Protein AF-A0A1F4N3R1-F1 (afdb_monomer)

Mean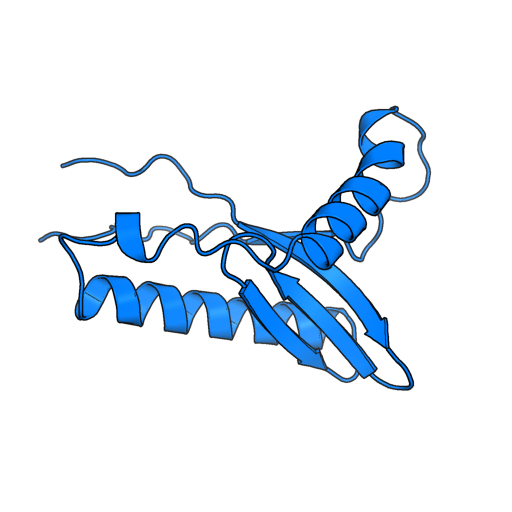 predicted aligned error: 7.75 Å

Sequence (110 aa):
MGTIGKIVFRGYAKKENQRWVAICIDLNIAAQGETSKEAIKTCYELIEEYLEFVCHEYPNQLHKYIPRPAPQEFIDEYNSLMRPVLKNQPRKFPQKIWSYEPDNMAFCGA

Secondary structure (DSSP, 8-state):
--------EEEEEEEETTEEEEEETTTTEEEEESSHHHHHHHHHHHHHHHHHHHHHH-TT-GGGTSS-PPPHHHHHHHHHHHHHHHTT--S---TTEEEE--TT---S--

Nearest PDB structures (foldseek):
  3k6q-assembly2_D  TM=4.896E-01  e=2.506E-01  Syntrophomonas wolfei subsp. wolfei str. Goettingen G311
  7lqo-assembly1_A  TM=4.976E-01  e=1.789E+00  Discosoma sp.
  2z4i-assembly1_A  TM=5.462E-01  e=5.969E+00  Escherichia coli
  2z4h-assembly1_A  TM=4.307E-01  e=8.195E+00  Escherichia coli
  7u1z-assembly1_B  TM=3.627E-01  e=6.776E+00  Clostridioides difficile

Radius of gyration: 15.08 Å; Cα contacts (8 Å, |Δi|>4): 156; chains: 1; bounding box: 44×27×32 Å

pLDDT: mean 81.21, std 19.24, range [32.5, 97.5]

Structure (mmCIF, N/CA/C/O backbone):
data_AF-A0A1F4N3R1-F1
#
_entry.id   AF-A0A1F4N3R1-F1
#
loop_
_atom_site.group_PDB
_atom_site.id
_atom_site.type_symbol
_atom_site.label_atom_id
_atom_site.label_alt_id
_atom_site.label_comp_id
_atom_site.label_asym_id
_atom_site.label_entity_id
_atom_site.label_seq_id
_atom_site.pdbx_PDB_ins_code
_atom_site.Cartn_x
_atom_site.Cartn_y
_atom_site.Cartn_z
_atom_site.occupancy
_atom_site.B_iso_or_equiv
_atom_site.auth_seq_id
_atom_site.auth_comp_id
_atom_site.auth_asym_id
_atom_site.auth_atom_id
_atom_site.pdbx_PDB_model_num
ATOM 1 N N . MET A 1 1 ? 18.479 14.331 -17.865 1.00 32.84 1 MET A N 1
ATOM 2 C CA . MET A 1 1 ? 17.927 13.871 -16.575 1.00 32.84 1 MET A CA 1
ATOM 3 C C . MET A 1 1 ? 16.419 13.891 -16.702 1.00 32.84 1 MET A C 1
ATOM 5 O O . MET A 1 1 ? 15.854 14.967 -16.843 1.00 32.84 1 MET A O 1
ATOM 9 N N . GLY A 1 2 ? 15.785 12.724 -16.796 1.00 32.50 2 GLY A N 1
ATOM 10 C CA . GLY A 1 2 ? 14.329 12.642 -16.776 1.00 32.50 2 GLY A CA 1
ATOM 11 C C . GLY A 1 2 ? 13.881 12.633 -15.326 1.00 32.50 2 GLY A C 1
ATOM 12 O O . GLY A 1 2 ? 14.026 11.619 -14.659 1.00 32.50 2 GLY A O 1
ATOM 13 N N . THR A 1 3 ? 13.383 13.754 -14.815 1.00 39.44 3 THR A N 1
ATOM 14 C CA . THR A 1 3 ? 12.618 13.742 -13.571 1.00 39.44 3 THR A CA 1
ATOM 15 C C . THR A 1 3 ? 11.329 12.989 -13.858 1.00 39.44 3 THR A C 1
ATOM 17 O O . THR A 1 3 ? 10.454 13.480 -14.572 1.00 39.44 3 THR A O 1
ATOM 20 N N . ILE A 1 4 ? 11.222 11.766 -13.345 1.00 46.31 4 ILE A N 1
ATOM 21 C CA . ILE A 1 4 ? 9.933 11.093 -13.257 1.00 46.31 4 ILE A CA 1
ATOM 22 C C . ILE A 1 4 ? 9.071 12.004 -12.378 1.00 46.31 4 ILE A C 1
ATOM 24 O O . ILE A 1 4 ? 9.395 12.235 -11.213 1.00 46.31 4 ILE A O 1
ATOM 28 N N . GLY A 1 5 ? 8.046 12.626 -12.971 1.00 52.03 5 GLY A N 1
ATOM 29 C CA . GLY A 1 5 ? 7.117 13.484 -12.240 1.00 52.03 5 GLY A CA 1
ATOM 30 C C . GLY A 1 5 ? 6.601 12.748 -11.006 1.00 52.03 5 GLY A C 1
ATOM 31 O O . GLY A 1 5 ? 6.407 11.539 -11.063 1.00 52.03 5 GLY A O 1
ATOM 32 N N . LYS A 1 6 ? 6.437 13.477 -9.898 1.00 60.59 6 LYS A N 1
ATOM 33 C CA . LYS A 1 6 ? 6.042 12.973 -8.574 1.00 60.59 6 LYS A CA 1
ATOM 34 C C . LYS A 1 6 ? 5.064 11.787 -8.678 1.00 60.59 6 LYS A C 1
ATOM 36 O O . LYS A 1 6 ? 3.888 11.990 -8.980 1.00 60.59 6 LYS A O 1
ATOM 41 N N . ILE A 1 7 ? 5.551 10.559 -8.473 1.00 71.25 7 ILE A N 1
ATOM 42 C CA . ILE A 1 7 ? 4.696 9.366 -8.483 1.00 71.25 7 ILE A CA 1
ATOM 43 C C . ILE A 1 7 ? 3.986 9.301 -7.138 1.00 71.25 7 ILE A C 1
ATOM 45 O O . ILE A 1 7 ? 4.625 9.355 -6.095 1.00 71.25 7 ILE A O 1
ATOM 49 N N . VAL A 1 8 ? 2.663 9.174 -7.167 1.00 82.25 8 VAL A N 1
ATOM 50 C CA . VAL A 1 8 ? 1.852 8.962 -5.969 1.00 82.25 8 VAL A CA 1
ATOM 51 C C . VAL A 1 8 ? 1.255 7.567 -6.055 1.00 82.25 8 VAL A C 1
ATOM 53 O O . VAL A 1 8 ? 0.449 7.299 -6.946 1.00 82.25 8 VAL A O 1
ATOM 56 N N . PHE A 1 9 ? 1.641 6.688 -5.133 1.00 90.50 9 PHE A N 1
ATOM 57 C CA . PHE A 1 9 ? 1.082 5.343 -5.043 1.00 90.50 9 PHE A CA 1
ATOM 58 C C . PHE A 1 9 ? -0.139 5.344 -4.135 1.00 90.50 9 PHE A C 1
ATOM 60 O O . PHE A 1 9 ? -0.116 5.862 -3.018 1.00 90.50 9 PHE A O 1
ATOM 67 N N . ARG A 1 10 ? -1.226 4.759 -4.620 1.00 92.06 10 ARG A N 1
ATOM 68 C CA . ARG A 1 10 ? -2.524 4.743 -3.958 1.00 92.06 10 ARG A CA 1
ATOM 69 C C . ARG A 1 10 ? -2.694 3.457 -3.178 1.00 92.06 10 ARG A C 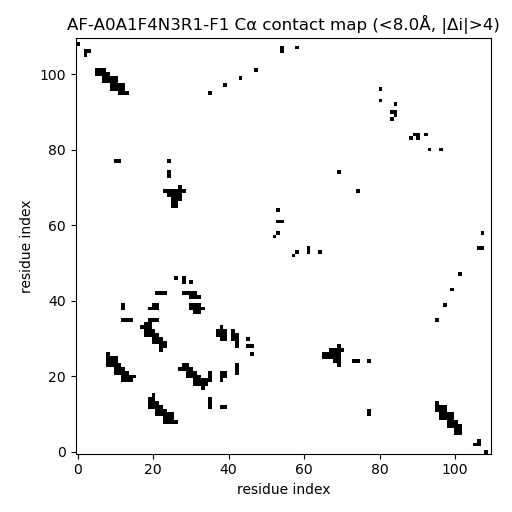1
ATOM 71 O O . ARG A 1 10 ? -2.348 2.367 -3.642 1.00 92.06 10 ARG A O 1
ATOM 78 N N . GLY A 1 11 ? -3.330 3.578 -2.026 1.00 93.81 11 GLY A N 1
ATOM 79 C CA . GLY A 1 11 ? -3.722 2.415 -1.267 1.00 93.81 11 GLY A CA 1
ATOM 80 C C . GLY A 1 11 ? -4.856 2.675 -0.303 1.00 93.81 11 GLY A C 1
ATOM 81 O O . GLY A 1 11 ? -5.352 3.794 -0.133 1.00 93.81 11 GLY A O 1
ATOM 82 N N . TYR A 1 12 ? -5.301 1.588 0.307 1.00 94.44 12 TYR A N 1
ATOM 83 C CA . TYR A 1 12 ? -6.262 1.640 1.389 1.00 94.44 12 TYR A CA 1
ATOM 84 C C . TYR A 1 12 ? -5.930 0.609 2.467 1.00 94.44 12 TYR A C 1
ATOM 86 O O . TYR A 1 12 ? -5.109 -0.280 2.262 1.00 94.44 12 TYR A O 1
ATOM 94 N N . ALA A 1 13 ? -6.546 0.740 3.635 1.00 94.81 13 ALA A N 1
ATOM 95 C CA . ALA A 1 13 ? -6.433 -0.199 4.733 1.00 94.81 13 ALA A CA 1
ATOM 96 C C . ALA A 1 13 ? -7.814 -0.679 5.174 1.00 94.81 13 ALA A C 1
ATOM 98 O O . ALA A 1 13 ? -8.727 0.115 5.408 1.00 94.81 13 ALA A O 1
ATOM 99 N N . LYS A 1 14 ? -7.977 -1.984 5.346 1.00 92.38 14 LYS A N 1
ATOM 100 C CA . LYS A 1 14 ? -9.200 -2.599 5.863 1.00 92.38 14 LYS A CA 1
ATOM 101 C C . LYS A 1 14 ? -8.888 -3.470 7.066 1.00 92.38 14 LYS A C 1
ATOM 103 O O . LYS A 1 14 ? -7.750 -3.863 7.282 1.00 92.38 14 LYS A O 1
ATOM 108 N N . LYS A 1 15 ? -9.910 -3.731 7.877 1.00 93.00 15 LYS A N 1
ATOM 109 C CA . LYS A 1 15 ? -9.805 -4.706 8.956 1.00 93.00 15 LYS A CA 1
ATOM 110 C C . LYS A 1 15 ? -10.316 -6.035 8.420 1.00 93.00 15 LYS A C 1
ATOM 112 O O . LYS A 1 15 ? -11.460 -6.093 7.977 1.00 93.00 15 LYS A O 1
ATOM 117 N N . GLU A 1 16 ? -9.481 -7.060 8.466 1.00 90.44 16 GLU A N 1
ATOM 118 C CA . GLU A 1 16 ? -9.837 -8.436 8.139 1.00 90.44 16 GLU A CA 1
ATOM 119 C C . GLU A 1 16 ? -9.638 -9.288 9.392 1.00 90.44 16 GLU A C 1
ATOM 121 O O . GLU A 1 16 ? -8.540 -9.390 9.942 1.00 90.44 16 GLU A O 1
ATOM 126 N N . ASN A 1 17 ? -10.728 -9.878 9.884 1.00 89.81 17 ASN A N 1
ATOM 127 C CA . ASN A 1 17 ? -10.753 -10.579 11.167 1.00 89.81 17 ASN A CA 1
ATOM 128 C C . ASN A 1 17 ? -10.244 -9.679 12.315 1.00 89.81 17 ASN A C 1
ATOM 130 O O . ASN A 1 17 ? -10.805 -8.613 12.589 1.00 89.81 17 ASN A O 1
ATOM 134 N N . GLN A 1 18 ? -9.185 -10.112 13.003 1.00 93.25 18 GLN A N 1
ATOM 135 C CA . GLN A 1 18 ? -8.577 -9.383 14.114 1.00 93.25 18 GLN A CA 1
ATOM 136 C C . GLN A 1 18 ? -7.459 -8.426 13.678 1.00 93.25 18 GLN A C 1
ATOM 138 O O . GLN A 1 18 ? -7.045 -7.610 14.494 1.00 93.25 18 GLN A O 1
ATOM 143 N N . ARG A 1 19 ? -7.035 -8.445 12.406 1.00 94.75 19 ARG A N 1
ATOM 144 C CA . ARG A 1 19 ? -5.900 -7.656 11.908 1.00 94.75 19 ARG A CA 1
ATOM 145 C C . ARG A 1 19 ? -6.313 -6.573 10.927 1.00 94.75 19 ARG A C 1
ATOM 147 O O . ARG A 1 19 ? -7.364 -6.634 10.291 1.00 94.75 19 ARG A O 1
ATOM 154 N N . TRP A 1 20 ? -5.467 -5.564 10.802 1.00 96.25 20 TRP A N 1
ATOM 155 C CA . TRP A 1 20 ? -5.519 -4.600 9.715 1.00 96.25 20 TRP A CA 1
ATOM 156 C C . TRP A 1 20 ? -4.660 -5.072 8.554 1.00 96.25 20 TRP A C 1
ATOM 158 O O . TRP A 1 20 ? -3.593 -5.636 8.764 1.00 96.25 20 TRP A O 1
ATOM 168 N N . VAL A 1 21 ? -5.131 -4.813 7.340 1.00 96.19 21 VAL A N 1
ATOM 169 C CA . VAL A 1 21 ? -4.448 -5.097 6.082 1.00 96.19 21 VAL A CA 1
ATOM 170 C C . VAL A 1 21 ? -4.403 -3.802 5.285 1.00 96.19 21 VAL A C 1
ATOM 172 O O . VAL A 1 21 ? -5.454 -3.235 4.988 1.00 96.19 21 VAL A O 1
ATOM 175 N N . ALA A 1 22 ? -3.206 -3.321 4.968 1.00 96.94 22 ALA A N 1
ATOM 176 C CA . ALA A 1 22 ? -2.975 -2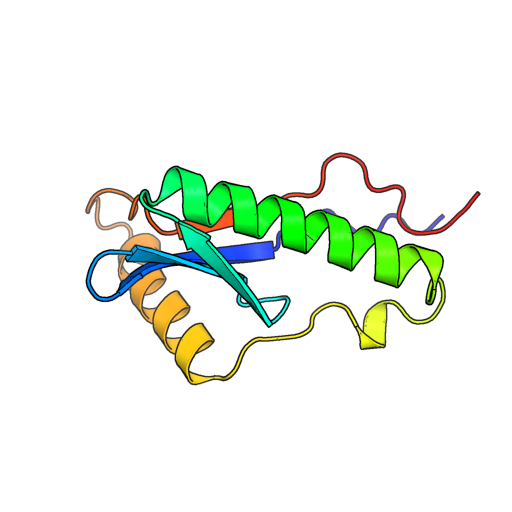.213 4.051 1.00 96.94 22 ALA A CA 1
ATOM 177 C C . ALA A 1 22 ? -2.589 -2.763 2.678 1.00 96.94 22 ALA A C 1
ATOM 179 O O . ALA A 1 22 ? -1.842 -3.733 2.593 1.00 96.94 22 ALA A O 1
ATOM 180 N N . ILE A 1 23 ? -3.125 -2.164 1.618 1.00 96.88 23 ILE A N 1
ATOM 181 C CA . ILE A 1 23 ? -2.993 -2.634 0.238 1.00 96.88 23 ILE A CA 1
ATOM 182 C C . ILE A 1 23 ? -2.624 -1.444 -0.643 1.00 96.88 23 ILE A C 1
ATOM 184 O O . ILE A 1 23 ? -3.386 -0.479 -0.730 1.00 96.88 23 ILE A O 1
ATOM 188 N N . CYS A 1 24 ? -1.476 -1.533 -1.313 1.00 96.62 24 CYS A N 1
ATOM 189 C CA . CYS A 1 24 ? -1.062 -0.654 -2.398 1.00 96.62 24 CYS A CA 1
ATOM 190 C C . CYS A 1 24 ? -1.611 -1.189 -3.722 1.00 96.62 24 CYS A C 1
ATOM 192 O O . CYS A 1 24 ? -1.157 -2.223 -4.222 1.00 96.62 24 CYS A O 1
ATOM 194 N N . ILE A 1 25 ? -2.570 -0.481 -4.315 1.00 96.44 25 ILE A N 1
ATOM 195 C CA . ILE A 1 25 ? -3.210 -0.938 -5.556 1.00 96.44 25 ILE A CA 1
ATOM 196 C C . ILE A 1 25 ? -2.322 -0.751 -6.790 1.00 96.44 25 ILE A C 1
ATOM 198 O O . ILE A 1 25 ? -2.538 -1.417 -7.797 1.00 96.44 25 ILE A O 1
ATOM 202 N N . ASP A 1 26 ? -1.320 0.123 -6.709 1.00 95.44 26 ASP A N 1
ATOM 203 C CA . ASP A 1 26 ? -0.457 0.473 -7.840 1.00 95.44 26 ASP A CA 1
ATOM 204 C C . ASP A 1 26 ? 0.803 -0.405 -7.939 1.00 95.44 26 ASP A C 1
ATOM 206 O O . ASP A 1 26 ? 1.429 -0.448 -8.998 1.00 95.44 26 ASP A O 1
ATOM 210 N N . LEU A 1 27 ? 1.163 -1.113 -6.860 1.00 95.88 27 LEU A N 1
ATOM 211 C CA . LEU A 1 27 ? 2.343 -1.993 -6.793 1.00 95.88 27 LEU A CA 1
ATOM 212 C C . LEU A 1 27 ? 2.020 -3.452 -6.427 1.00 95.88 27 LEU A C 1
ATOM 214 O O . LEU A 1 27 ? 2.912 -4.307 -6.430 1.00 95.88 27 LEU A O 1
ATOM 218 N N . ASN A 1 28 ? 0.747 -3.758 -6.144 1.00 97.06 28 ASN A N 1
ATOM 219 C CA . ASN A 1 28 ? 0.308 -5.082 -5.704 1.00 97.06 28 ASN A CA 1
ATOM 220 C C . ASN A 1 28 ? 1.133 -5.564 -4.495 1.00 97.06 28 ASN A C 1
ATOM 222 O O . ASN A 1 28 ? 1.671 -6.675 -4.475 1.00 97.06 28 ASN A O 1
ATOM 226 N N . ILE A 1 29 ? 1.270 -4.659 -3.524 1.00 97.44 29 ILE A N 1
ATOM 227 C CA . ILE A 1 29 ? 1.947 -4.855 -2.240 1.00 97.44 29 ILE A CA 1
ATOM 228 C C . ILE A 1 29 ? 0.886 -4.759 -1.153 1.00 97.44 29 ILE A C 1
ATOM 230 O O . ILE A 1 29 ? 0.007 -3.897 -1.211 1.00 97.44 29 ILE A O 1
ATOM 234 N N . ALA A 1 30 ? 0.971 -5.636 -0.160 1.00 96.81 30 ALA A N 1
ATOM 235 C CA . ALA A 1 30 ? 0.109 -5.589 1.004 1.00 96.81 30 ALA A CA 1
ATOM 236 C C . ALA A 1 30 ? 0.892 -5.923 2.271 1.00 96.81 30 ALA A C 1
ATOM 238 O O . ALA A 1 30 ? 1.825 -6.724 2.242 1.00 96.81 30 ALA A O 1
ATOM 239 N N . ALA A 1 31 ? 0.473 -5.335 3.386 1.00 97.38 31 ALA A N 1
ATOM 240 C CA . ALA A 1 31 ? 1.037 -5.588 4.703 1.00 97.38 31 ALA A CA 1
ATOM 241 C C . ALA A 1 31 ? -0.065 -5.703 5.754 1.00 97.38 31 ALA A C 1
ATOM 243 O O . ALA A 1 31 ? -1.161 -5.165 5.585 1.00 97.38 31 ALA A O 1
ATOM 244 N N . GLN A 1 32 ? 0.235 -6.393 6.853 1.00 96.75 32 GLN A N 1
ATOM 245 C CA . GLN A 1 32 ? -0.676 -6.548 7.984 1.00 96.75 32 GLN A CA 1
ATOM 246 C C . GLN A 1 32 ? -0.133 -5.862 9.238 1.00 96.75 32 GLN A C 1
ATOM 248 O O . GLN A 1 32 ? 1.071 -5.687 9.375 1.00 96.75 32 GLN A O 1
ATOM 253 N N . GLY A 1 33 ? -1.023 -5.520 10.166 1.00 95.06 33 GLY A N 1
ATOM 254 C CA . GLY A 1 33 ? -0.671 -4.994 11.484 1.00 95.06 33 GLY A CA 1
ATOM 255 C C . GLY A 1 33 ? -1.828 -5.119 12.472 1.00 95.06 33 GLY A C 1
ATOM 256 O O . GLY A 1 33 ? -2.970 -5.383 12.085 1.00 95.06 33 GLY A O 1
ATOM 257 N N . GLU A 1 34 ? -1.558 -4.905 13.755 1.00 94.69 34 GLU A N 1
ATOM 258 C CA . GLU A 1 34 ? -2.577 -4.900 14.812 1.00 94.69 34 GLU A CA 1
ATOM 259 C C . GLU A 1 34 ? -3.426 -3.618 14.756 1.00 94.69 34 GLU A C 1
ATOM 261 O O . GLU A 1 34 ? -4.606 -3.597 15.119 1.00 94.69 34 GLU A O 1
ATOM 266 N N . THR A 1 35 ? -2.854 -2.537 14.216 1.00 94.94 35 THR A N 1
ATOM 267 C CA . THR A 1 35 ? -3.550 -1.267 13.967 1.00 94.94 35 THR A CA 1
ATOM 268 C C . THR A 1 35 ? -3.484 -0.851 12.498 1.00 94.94 35 THR A C 1
ATOM 270 O O . THR A 1 35 ? -2.600 -1.271 11.754 1.00 94.94 35 THR A O 1
ATOM 273 N N . SER A 1 36 ? -4.393 0.033 12.069 1.00 92.75 36 SER A N 1
ATOM 274 C CA . SER A 1 36 ? -4.355 0.587 10.708 1.00 92.75 36 SER A CA 1
ATOM 275 C C . SER A 1 36 ? -3.050 1.330 10.429 1.00 92.75 36 SER A C 1
ATOM 277 O O . SER A 1 36 ? -2.501 1.206 9.343 1.00 92.75 36 SER A O 1
ATOM 279 N N . LYS A 1 37 ? -2.541 2.077 11.417 1.00 91.94 37 LYS A N 1
ATOM 280 C CA . LYS A 1 37 ? -1.281 2.821 11.307 1.00 91.94 37 LYS A CA 1
ATOM 281 C C . LYS A 1 37 ? -0.092 1.892 11.100 1.00 91.94 37 LYS A C 1
ATOM 283 O O . LYS A 1 37 ? 0.752 2.181 10.266 1.00 91.94 37 LYS A O 1
ATOM 288 N N . GLU A 1 38 ? -0.047 0.799 11.850 1.00 94.12 38 GLU A N 1
ATOM 289 C CA . GLU A 1 38 ? 1.007 -0.206 11.733 1.00 94.12 38 GLU A CA 1
ATOM 290 C C . GLU A 1 38 ? 0.971 -0.884 10.365 1.00 94.12 38 GLU A C 1
ATOM 292 O O . GLU A 1 38 ? 1.972 -0.859 9.663 1.00 94.12 38 GLU A O 1
ATOM 297 N N . ALA A 1 39 ? -0.198 -1.369 9.931 1.00 96.12 39 ALA A N 1
ATOM 298 C CA . ALA A 1 39 ? -0.336 -1.995 8.619 1.00 96.12 39 ALA A CA 1
ATOM 299 C C . ALA A 1 39 ? 0.089 -1.046 7.482 1.00 96.12 39 ALA A C 1
ATOM 301 O O . ALA A 1 39 ? 0.790 -1.459 6.564 1.00 96.12 39 ALA A O 1
ATOM 302 N N . ILE A 1 40 ? -0.305 0.234 7.549 1.00 94.88 40 ILE A N 1
ATOM 303 C CA . ILE A 1 40 ? 0.095 1.249 6.561 1.00 94.88 40 ILE A CA 1
ATOM 304 C C . ILE A 1 40 ? 1.607 1.493 6.609 1.00 94.88 40 ILE A C 1
ATOM 306 O O . ILE A 1 40 ? 2.235 1.506 5.557 1.00 94.88 40 ILE A O 1
ATOM 310 N N . LYS A 1 41 ? 2.199 1.641 7.803 1.00 93.81 41 LYS A N 1
ATOM 311 C CA . LYS A 1 41 ? 3.647 1.844 7.969 1.00 93.81 41 LYS A CA 1
ATOM 312 C C . LYS A 1 41 ? 4.442 0.685 7.373 1.00 93.81 41 LYS A C 1
ATOM 314 O O . LYS A 1 41 ? 5.332 0.921 6.571 1.00 93.81 41 LYS A O 1
ATOM 319 N N . THR A 1 42 ? 4.073 -0.550 7.694 1.00 96.44 42 THR A N 1
ATOM 320 C CA . THR A 1 42 ? 4.725 -1.735 7.124 1.00 96.44 42 THR A CA 1
ATOM 321 C C . THR A 1 42 ? 4.521 -1.811 5.613 1.00 96.44 42 THR A C 1
ATOM 323 O O . THR A 1 42 ? 5.424 -2.194 4.882 1.00 96.44 42 THR A O 1
ATOM 326 N N . CYS A 1 43 ? 3.357 -1.396 5.103 1.00 96.31 43 CYS A N 1
ATOM 327 C CA . CYS A 1 43 ? 3.149 -1.317 3.659 1.00 96.31 43 CYS A CA 1
ATOM 328 C C . CYS A 1 43 ? 4.061 -0.272 3.000 1.00 96.31 43 CYS A C 1
ATOM 330 O O . CYS A 1 43 ? 4.476 -0.492 1.870 1.00 96.31 43 CYS A O 1
ATOM 332 N N . TYR A 1 44 ? 4.364 0.842 3.674 1.00 94.12 44 TYR A N 1
ATOM 333 C CA . TYR A 1 44 ? 5.294 1.859 3.170 1.00 94.12 44 TYR A CA 1
ATOM 334 C C . TYR A 1 44 ? 6.719 1.319 3.113 1.00 94.12 44 TYR A C 1
ATOM 336 O O . TYR A 1 44 ? 7.354 1.443 2.075 1.00 94.12 44 TYR A O 1
ATOM 344 N N . GLU A 1 45 ? 7.165 0.639 4.170 1.00 94.81 45 GLU A N 1
ATOM 345 C CA . GLU A 1 45 ? 8.484 -0.010 4.219 1.00 94.81 45 GLU A CA 1
ATOM 346 C C . GLU A 1 45 ? 8.646 -1.011 3.058 1.00 94.81 45 GLU A C 1
ATOM 348 O O . GLU A 1 45 ? 9.621 -0.954 2.316 1.00 94.81 45 GLU A O 1
ATOM 353 N N . LEU A 1 46 ? 7.635 -1.850 2.794 1.00 96.62 46 LEU A N 1
ATOM 354 C CA . LEU A 1 46 ? 7.662 -2.784 1.659 1.00 96.62 46 LEU A CA 1
ATOM 355 C C . LEU A 1 46 ? 7.645 -2.093 0.286 1.00 96.62 46 LEU A C 1
ATOM 357 O O . LEU A 1 46 ? 8.187 -2.627 -0.681 1.00 96.62 46 LEU A O 1
ATOM 361 N N . ILE A 1 47 ? 6.988 -0.935 0.167 1.00 94.81 47 ILE A N 1
ATOM 362 C CA . ILE A 1 47 ? 7.022 -0.131 -1.062 1.00 94.81 47 ILE A CA 1
ATOM 363 C C . ILE A 1 47 ? 8.427 0.428 -1.272 1.00 94.81 47 ILE A C 1
ATOM 365 O O . ILE A 1 47 ? 8.938 0.333 -2.383 1.00 94.81 47 ILE A O 1
ATOM 369 N N . GLU A 1 48 ? 9.051 0.972 -0.229 1.00 91.94 48 GLU A N 1
ATOM 370 C CA . GLU A 1 48 ? 10.420 1.494 -0.274 1.00 91.94 48 GLU A CA 1
ATOM 371 C C . GLU A 1 48 ? 11.405 0.412 -0.710 1.00 91.94 48 GLU A C 1
ATOM 373 O O . GLU A 1 48 ? 12.077 0.582 -1.727 1.00 91.94 48 GLU A O 1
ATOM 378 N N . GLU A 1 49 ? 11.391 -0.743 -0.042 1.00 93.62 49 GLU A N 1
ATOM 379 C CA . GLU A 1 49 ? 12.238 -1.891 -0.384 1.00 93.62 49 GLU A CA 1
ATOM 380 C C . GLU A 1 49 ? 12.030 -2.353 -1.836 1.00 93.62 49 GLU A C 1
ATOM 382 O O . GLU A 1 49 ? 12.988 -2.641 -2.558 1.00 93.62 49 GLU A O 1
ATOM 387 N N . TYR A 1 50 ? 10.775 -2.399 -2.300 1.00 94.88 50 TYR A N 1
ATOM 388 C CA . TYR A 1 50 ? 10.462 -2.785 -3.675 1.00 94.88 50 TYR A CA 1
ATOM 389 C C . TYR A 1 50 ? 11.009 -1.786 -4.697 1.00 94.88 50 TYR A C 1
ATOM 391 O O . TYR A 1 50 ? 11.582 -2.184 -5.715 1.00 94.88 50 TYR A O 1
ATOM 399 N N . LEU A 1 51 ? 10.818 -0.491 -4.446 1.00 91.06 51 LEU A N 1
ATOM 400 C CA . LEU A 1 51 ? 11.291 0.562 -5.335 1.00 91.06 51 LEU A CA 1
ATOM 401 C C . LEU A 1 51 ? 12.819 0.575 -5.386 1.00 91.06 51 LEU A C 1
ATOM 403 O O . LEU A 1 51 ? 13.369 0.614 -6.486 1.00 91.06 51 LEU A O 1
ATOM 407 N N . GLU A 1 52 ? 13.495 0.475 -4.240 1.00 89.50 52 GLU A N 1
ATOM 408 C CA . GLU A 1 52 ? 14.956 0.373 -4.164 1.00 89.50 52 GLU A CA 1
ATOM 409 C C . GLU A 1 52 ? 15.475 -0.822 -4.968 1.00 89.50 52 GLU A C 1
ATOM 411 O O . GLU A 1 52 ? 16.343 -0.658 -5.829 1.00 89.50 52 GLU A O 1
ATOM 416 N N . PHE A 1 53 ? 14.886 -2.003 -4.768 1.00 92.56 53 PHE A N 1
ATOM 417 C CA . PHE A 1 53 ? 15.246 -3.213 -5.504 1.00 92.56 53 PHE A CA 1
ATOM 418 C C . PHE A 1 53 ? 15.086 -3.041 -7.020 1.00 92.56 53 PHE A C 1
ATOM 420 O O . PHE A 1 53 ? 16.008 -3.331 -7.782 1.00 92.56 53 PHE A O 1
ATOM 427 N N . VAL A 1 54 ? 13.934 -2.543 -7.482 1.00 91.88 54 VAL A N 1
ATOM 428 C CA . VAL A 1 54 ? 13.675 -2.362 -8.919 1.00 91.88 54 VAL A CA 1
ATOM 429 C C . VAL A 1 54 ? 14.612 -1.317 -9.526 1.00 91.88 54 VAL A C 1
ATOM 431 O O . VAL A 1 54 ? 15.078 -1.497 -10.652 1.00 91.88 54 VAL A O 1
ATOM 434 N N . CYS A 1 55 ? 14.921 -0.246 -8.793 1.00 87.50 55 CYS A N 1
ATOM 435 C CA . CYS A 1 55 ? 15.863 0.777 -9.243 1.00 87.50 55 CYS A CA 1
ATOM 436 C C . CYS A 1 55 ? 17.289 0.250 -9.368 1.00 87.50 55 CYS A C 1
ATOM 438 O O . CYS A 1 55 ? 17.987 0.625 -10.309 1.00 87.50 55 CYS A O 1
ATOM 440 N N . HIS A 1 56 ? 17.711 -0.593 -8.425 1.00 88.38 56 HIS A N 1
ATOM 441 C CA . HIS A 1 56 ? 19.052 -1.161 -8.392 1.00 88.38 56 HIS A CA 1
ATOM 442 C C . HIS A 1 56 ? 19.236 -2.248 -9.458 1.00 88.38 56 HIS A C 1
ATOM 444 O O . HIS A 1 56 ? 20.156 -2.177 -10.270 1.00 88.38 56 HIS A O 1
ATOM 450 N N . GLU A 1 57 ? 18.329 -3.225 -9.507 1.00 93.56 57 GLU A N 1
ATOM 451 C CA . GLU A 1 57 ? 18.454 -4.386 -10.396 1.00 93.56 57 GLU A CA 1
ATOM 452 C C . GLU A 1 57 ? 18.009 -4.086 -11.835 1.00 93.56 57 GLU A C 1
ATOM 454 O O . GLU A 1 57 ? 18.521 -4.668 -12.795 1.00 93.56 57 GLU A O 1
ATOM 459 N N . TYR A 1 58 ? 17.052 -3.167 -12.016 1.00 90.75 58 TYR A N 1
ATOM 460 C CA . TYR A 1 58 ? 16.406 -2.906 -13.306 1.00 90.75 58 TYR A CA 1
ATOM 461 C C . TYR A 1 58 ? 16.312 -1.411 -13.681 1.00 90.75 58 TYR A C 1
ATOM 463 O O . TYR A 1 58 ? 15.260 -0.972 -14.165 1.00 90.75 58 TYR A O 1
ATOM 471 N N . PRO A 1 59 ? 17.401 -0.620 -13.586 1.00 86.88 59 PRO A N 1
ATOM 472 C CA . PRO A 1 59 ? 17.362 0.839 -13.753 1.00 86.88 59 PRO A CA 1
ATOM 473 C C . PRO A 1 59 ? 16.815 1.306 -15.113 1.00 86.88 59 PRO A C 1
ATOM 475 O O . PRO A 1 59 ? 16.159 2.337 -15.211 1.00 86.88 59 PRO A O 1
ATOM 478 N N . ASN A 1 60 ? 17.023 0.521 -16.176 1.00 89.31 60 ASN A N 1
ATOM 479 C CA . ASN A 1 60 ? 16.556 0.842 -17.534 1.00 89.31 60 ASN A CA 1
ATOM 480 C C . ASN A 1 60 ? 15.221 0.170 -17.903 1.00 89.31 60 ASN A C 1
ATOM 482 O O . ASN A 1 60 ? 14.769 0.258 -19.045 1.00 89.31 60 ASN A O 1
ATOM 486 N N . GLN A 1 61 ? 14.598 -0.553 -16.968 1.00 89.25 61 GLN A N 1
ATOM 487 C CA . GLN A 1 61 ? 13.377 -1.327 -17.214 1.00 89.25 61 GLN A CA 1
ATOM 488 C C . GLN A 1 61 ? 12.275 -1.042 -16.188 1.00 89.25 61 GLN A C 1
ATOM 490 O O . GLN A 1 61 ? 11.347 -1.838 -16.072 1.00 89.25 61 GLN A O 1
ATOM 495 N N . LEU A 1 62 ? 12.328 0.106 -15.500 1.00 85.88 62 LEU A N 1
ATOM 496 C CA . LEU A 1 62 ? 11.339 0.504 -14.488 1.00 85.88 62 LEU A CA 1
ATOM 497 C C . LEU A 1 62 ? 9.892 0.335 -14.974 1.00 85.88 62 LEU A C 1
ATOM 499 O O . LEU A 1 62 ? 9.066 -0.208 -14.253 1.00 85.88 62 LEU A O 1
ATOM 503 N N . HIS A 1 63 ? 9.604 0.703 -16.227 1.00 86.50 63 HIS A N 1
ATOM 504 C CA . HIS A 1 63 ? 8.270 0.605 -16.838 1.00 86.50 63 HIS A CA 1
ATOM 505 C C . HIS A 1 63 ? 7.679 -0.816 -16.877 1.00 86.50 63 HIS A C 1
ATOM 507 O O . HIS A 1 63 ? 6.475 -0.965 -17.063 1.00 86.50 63 HIS A O 1
ATOM 513 N N . LYS A 1 64 ? 8.503 -1.865 -16.747 1.00 90.44 64 LYS A N 1
ATOM 514 C CA . LYS A 1 64 ? 8.032 -3.258 -16.680 1.00 90.44 64 LYS A CA 1
ATOM 515 C C . LYS A 1 64 ? 7.570 -3.664 -15.283 1.00 90.44 64 LYS A C 1
ATOM 517 O O . LYS A 1 64 ? 6.854 -4.651 -15.146 1.00 90.44 64 LYS A O 1
ATOM 522 N N . TYR A 1 65 ? 8.014 -2.933 -14.268 1.00 91.50 65 TYR A N 1
ATOM 523 C CA . TYR A 1 65 ? 7.831 -3.266 -12.859 1.00 91.50 65 TYR A CA 1
ATOM 524 C C . TYR A 1 65 ? 7.002 -2.209 -12.119 1.00 91.50 65 TYR A C 1
ATOM 526 O O . TYR A 1 65 ? 6.418 -2.503 -11.083 1.00 91.50 65 TYR A O 1
ATOM 534 N N . ILE A 1 66 ? 6.925 -0.984 -12.643 1.00 90.62 66 ILE A N 1
ATOM 535 C CA . ILE A 1 66 ? 6.226 0.143 -12.031 1.00 90.62 66 ILE A CA 1
ATOM 536 C C . ILE A 1 66 ? 5.407 0.873 -13.115 1.00 90.62 66 ILE A C 1
ATOM 538 O O . ILE A 1 66 ? 5.995 1.394 -14.068 1.00 90.62 66 ILE A O 1
ATOM 542 N N . PRO A 1 67 ? 4.070 0.963 -12.972 1.00 90.94 67 PRO A N 1
ATOM 543 C CA . PRO A 1 67 ? 3.261 0.338 -11.923 1.00 90.94 67 PRO A CA 1
ATOM 544 C C . PRO A 1 67 ? 3.126 -1.185 -12.106 1.00 90.94 67 PRO A C 1
ATOM 546 O O . PRO A 1 67 ? 3.190 -1.706 -13.219 1.00 90.94 67 PRO A O 1
ATOM 549 N N . ARG A 1 68 ? 2.855 -1.884 -11.001 1.00 93.94 68 ARG A N 1
ATOM 550 C CA . ARG A 1 68 ? 2.497 -3.308 -10.945 1.00 93.94 68 ARG A CA 1
ATOM 551 C C . ARG A 1 68 ? 1.104 -3.413 -10.318 1.00 93.94 68 ARG A C 1
ATOM 553 O O . ARG A 1 68 ? 1.000 -3.635 -9.116 1.00 93.94 68 ARG A O 1
ATOM 560 N N . PRO A 1 69 ? 0.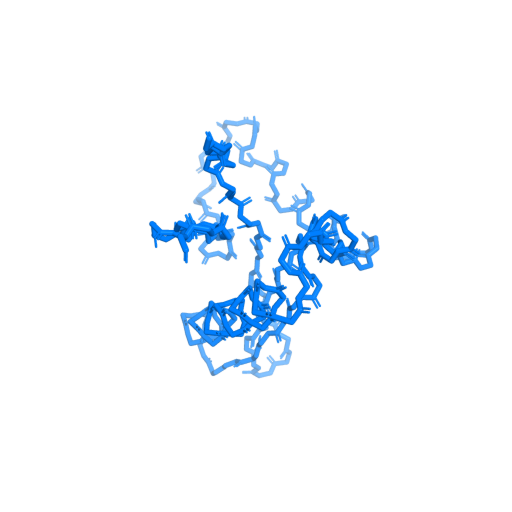027 -3.196 -11.087 1.00 94.69 69 PRO A N 1
ATOM 561 C CA . PRO A 1 69 ? -1.308 -3.065 -10.519 1.00 94.69 69 PRO A CA 1
ATOM 562 C C . PRO A 1 69 ? -1.758 -4.335 -9.784 1.00 94.69 69 PRO A C 1
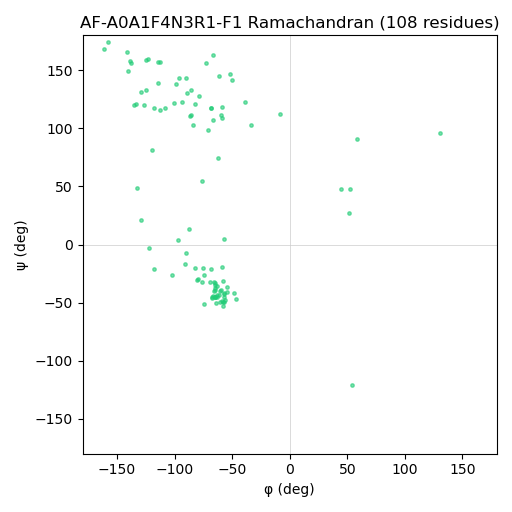ATOM 564 O O . PRO A 1 69 ? -1.446 -5.458 -10.190 1.00 94.69 69 PRO A O 1
ATOM 567 N N . ALA A 1 70 ? -2.505 -4.144 -8.697 1.00 96.19 70 ALA A N 1
ATOM 568 C CA . ALA A 1 70 ? -3.159 -5.218 -7.955 1.00 96.19 70 ALA A CA 1
ATOM 569 C C . ALA A 1 70 ? -4.268 -5.898 -8.787 1.00 96.19 70 ALA A C 1
ATOM 571 O O . ALA A 1 70 ? -4.748 -5.320 -9.766 1.00 96.19 70 ALA A O 1
ATOM 572 N N . PRO A 1 71 ? -4.721 -7.107 -8.400 1.00 97.50 71 PRO A N 1
ATOM 573 C CA . PRO A 1 71 ? -5.907 -7.724 -8.991 1.00 97.50 71 PRO A CA 1
ATOM 574 C C . PRO A 1 71 ? -7.130 -6.791 -8.988 1.00 97.50 71 PRO A C 1
ATOM 576 O O . PRO A 1 71 ? -7.317 -5.995 -8.063 1.00 97.50 71 PRO A O 1
ATOM 579 N N . GLN A 1 72 ? -7.977 -6.918 -10.017 1.00 96.88 72 GLN A N 1
ATOM 580 C CA . GLN A 1 72 ? -9.089 -5.995 -10.291 1.00 96.88 72 GLN A CA 1
ATOM 581 C C . GLN A 1 72 ? -10.031 -5.807 -9.093 1.00 96.88 72 GLN A C 1
ATOM 583 O O . GLN A 1 72 ? -10.471 -4.693 -8.827 1.00 96.88 72 GLN A O 1
ATOM 588 N N . GLU A 1 73 ? -10.280 -6.866 -8.326 1.00 96.19 73 GLU A N 1
ATOM 589 C CA . GLU A 1 73 ? -11.103 -6.833 -7.113 1.00 96.19 73 GLU A CA 1
ATOM 590 C C . GLU A 1 73 ? -10.636 -5.788 -6.082 1.00 96.19 73 GLU A C 1
ATOM 592 O O . GLU A 1 73 ? -11.457 -5.059 -5.524 1.00 96.19 73 GLU A O 1
ATOM 597 N N . PHE A 1 74 ? -9.324 -5.631 -5.877 1.00 95.12 74 PHE A N 1
ATOM 598 C CA . PHE A 1 74 ? -8.784 -4.650 -4.931 1.00 95.12 74 PHE A CA 1
ATOM 599 C C . PHE A 1 74 ? -8.835 -3.225 -5.483 1.00 95.12 74 PHE A C 1
ATOM 601 O O . PHE A 1 74 ? -9.013 -2.270 -4.721 1.00 95.12 74 PHE A O 1
ATOM 608 N N . ILE A 1 75 ? -8.693 -3.078 -6.802 1.00 95.12 75 ILE A N 1
ATOM 609 C CA . ILE A 1 75 ? -8.839 -1.794 -7.495 1.00 95.12 75 ILE A CA 1
ATOM 610 C C . ILE A 1 75 ? -10.295 -1.321 -7.402 1.00 95.12 75 ILE A C 1
ATOM 612 O O . ILE A 1 75 ? -10.556 -0.157 -7.091 1.00 95.12 75 ILE A O 1
ATOM 616 N N . ASP A 1 76 ? -11.251 -2.222 -7.618 1.00 94.62 76 ASP A N 1
ATOM 617 C CA . ASP A 1 76 ? -12.679 -1.930 -7.510 1.00 94.62 76 ASP A CA 1
ATOM 618 C C . ASP A 1 76 ? -13.075 -1.571 -6.075 1.00 94.62 76 ASP A C 1
ATOM 620 O O . ASP A 1 76 ? -13.846 -0.628 -5.864 1.00 94.62 76 ASP A O 1
ATOM 624 N N . GLU A 1 77 ? -12.496 -2.255 -5.082 1.00 92.94 77 GLU A N 1
ATOM 625 C CA . GLU A 1 77 ? -12.672 -1.921 -3.669 1.00 92.94 77 GLU A CA 1
ATOM 626 C C . GLU A 1 77 ? -12.167 -0.499 -3.364 1.00 92.94 77 GLU A C 1
ATOM 628 O O . GLU A 1 77 ? -12.921 0.320 -2.828 1.00 92.94 77 GLU A O 1
ATOM 633 N N . TYR A 1 78 ? -10.945 -0.153 -3.789 1.00 92.06 78 TYR A N 1
ATOM 634 C CA . TYR A 1 78 ? -10.408 1.207 -3.656 1.00 92.06 78 TYR A CA 1
ATOM 635 C C . TYR A 1 78 ? -11.318 2.253 -4.317 1.00 92.06 78 TYR A C 1
ATOM 637 O O . TYR A 1 78 ? -11.674 3.265 -3.705 1.00 92.06 78 TYR A O 1
ATOM 645 N N . ASN A 1 79 ? -11.755 1.995 -5.552 1.00 91.06 79 ASN A N 1
ATOM 646 C CA . ASN A 1 79 ? -12.641 2.895 -6.285 1.00 91.06 79 ASN A CA 1
ATOM 647 C C . ASN A 1 79 ? -13.973 3.093 -5.550 1.00 91.06 79 ASN A C 1
ATOM 649 O O . ASN A 1 79 ? -14.480 4.214 -5.478 1.00 91.06 79 ASN A O 1
ATOM 653 N N . SER A 1 80 ? -14.536 2.031 -4.971 1.00 89.88 80 SER A N 1
ATOM 654 C CA . SER A 1 80 ? -15.752 2.097 -4.156 1.00 89.88 80 SER A CA 1
ATOM 655 C C . SER A 1 80 ? -15.572 2.988 -2.921 1.00 89.88 80 SER A C 1
ATOM 657 O O . SER A 1 80 ? -16.425 3.836 -2.646 1.00 89.88 80 SER A O 1
ATOM 659 N N . LEU A 1 81 ? -14.431 2.871 -2.231 1.00 86.88 81 LEU A N 1
ATOM 660 C CA . LEU A 1 81 ? -14.077 3.713 -1.080 1.00 86.88 81 LEU A CA 1
ATOM 661 C C . LEU A 1 81 ? -13.885 5.192 -1.463 1.00 86.88 81 LEU A C 1
ATOM 663 O O . LEU A 1 81 ? -14.229 6.075 -0.676 1.00 86.88 81 LEU A O 1
ATOM 667 N N . MET A 1 82 ? -13.392 5.471 -2.674 1.00 82.94 82 MET A N 1
ATOM 668 C CA . MET A 1 82 ? -13.172 6.831 -3.189 1.00 82.94 82 MET A CA 1
ATOM 669 C C . MET A 1 82 ? -14.439 7.522 -3.711 1.00 82.94 82 MET A C 1
ATOM 671 O O . MET A 1 82 ? -14.549 8.747 -3.627 1.00 82.94 82 MET A O 1
ATOM 675 N N . ARG A 1 83 ? -15.427 6.777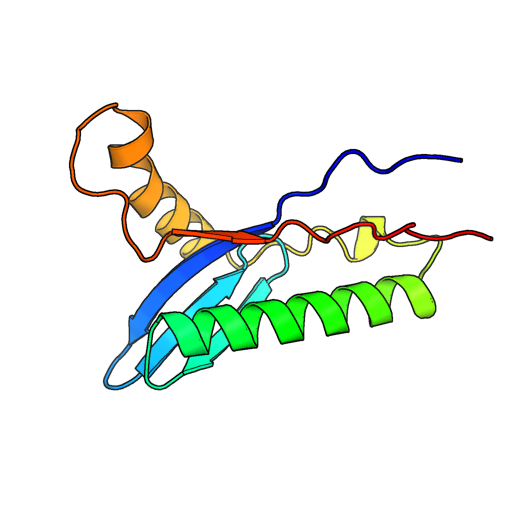 -4.227 1.0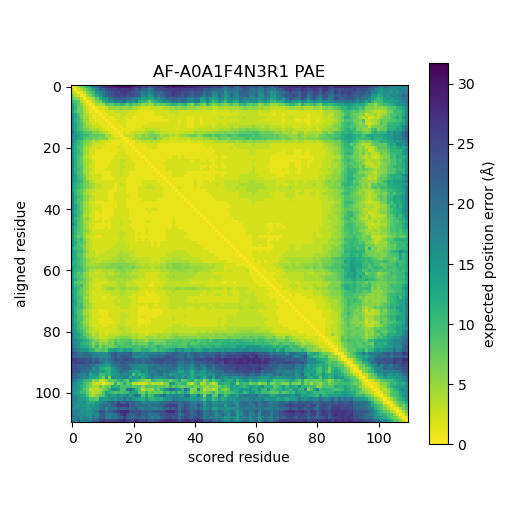0 83.62 83 ARG A N 1
ATOM 676 C CA . ARG A 1 83 ? -16.695 7.332 -4.756 1.00 83.62 83 ARG A CA 1
ATOM 677 C C . ARG A 1 83 ? -17.368 8.385 -3.855 1.00 83.62 83 ARG A C 1
ATOM 679 O O . ARG A 1 83 ? -17.784 9.409 -4.398 1.00 83.62 83 ARG A O 1
ATOM 686 N N . PRO A 1 84 ? -17.531 8.188 -2.530 1.00 75.12 84 PRO A N 1
ATOM 687 C CA . PRO A 1 84 ? -18.137 9.204 -1.665 1.00 75.12 84 PRO A CA 1
ATOM 688 C C . PRO A 1 84 ? -17.254 10.446 -1.472 1.00 75.12 84 PRO A C 1
ATOM 690 O O . PRO A 1 84 ? -17.797 11.546 -1.380 1.00 75.12 84 PRO A O 1
ATOM 693 N N . VAL A 1 85 ? -15.924 10.288 -1.468 1.00 71.31 85 VAL A N 1
ATOM 694 C CA . VAL A 1 85 ? -14.955 11.394 -1.351 1.00 71.31 85 VAL A CA 1
ATOM 695 C C . VAL A 1 85 ? -15.070 12.330 -2.556 1.00 71.31 85 VAL A C 1
ATOM 697 O O . VAL A 1 85 ? -15.180 13.541 -2.396 1.00 71.31 85 VAL A O 1
ATOM 700 N N . LEU A 1 86 ? -15.144 11.764 -3.764 1.00 69.81 86 LEU A N 1
ATOM 701 C CA . LEU A 1 86 ? -15.247 12.522 -5.017 1.00 69.81 86 LEU A CA 1
ATOM 702 C C . LEU A 1 86 ? -16.587 13.258 -5.186 1.00 69.81 86 LEU A C 1
ATOM 704 O O . LEU A 1 86 ? -16.679 14.210 -5.954 1.00 69.81 86 LEU A O 1
ATOM 708 N N . LYS A 1 87 ? -17.637 12.833 -4.474 1.00 74.75 87 LYS A N 1
ATOM 709 C CA . LYS A 1 87 ? -18.974 13.445 -4.530 1.00 74.75 87 LYS A CA 1
ATOM 710 C C . LYS A 1 87 ? -19.161 14.608 -3.545 1.00 74.75 87 LYS A C 1
ATOM 712 O O . LYS A 1 87 ? -20.301 15.012 -3.324 1.00 74.75 87 LYS A O 1
ATOM 717 N N . ASN A 1 88 ? -18.084 15.135 -2.946 1.00 60.25 88 ASN A N 1
ATOM 718 C CA . ASN A 1 88 ? -18.110 16.241 -1.973 1.00 60.25 88 ASN A CA 1
ATOM 719 C C . ASN A 1 88 ? -19.090 16.021 -0.807 1.00 60.25 88 ASN A C 1
ATOM 721 O O . ASN A 1 88 ? -19.594 16.973 -0.212 1.00 60.25 88 ASN A O 1
ATOM 725 N N . GLN A 1 89 ? -19.371 14.765 -0.453 1.00 58.34 89 GLN A N 1
ATOM 726 C CA . GLN A 1 89 ? -20.115 14.481 0.765 1.00 58.34 89 GLN A CA 1
ATOM 727 C C . GLN A 1 89 ? -19.120 14.514 1.929 1.00 58.34 89 GLN A C 1
ATOM 729 O O . GLN A 1 89 ? -18.183 13.715 1.923 1.00 58.34 89 GLN A O 1
ATOM 734 N N . PRO A 1 90 ? -19.301 15.378 2.948 1.00 47.47 90 PRO A N 1
ATOM 735 C CA . PRO A 1 90 ? -18.421 15.449 4.111 1.00 47.47 90 PRO A CA 1
ATOM 736 C C . PRO A 1 90 ? -18.700 14.272 5.057 1.00 47.47 90 PRO A C 1
ATOM 738 O O . PRO A 1 90 ? -18.995 14.430 6.238 1.00 47.47 90 PRO A O 1
ATOM 741 N N . ARG A 1 91 ? -18.647 13.043 4.544 1.00 47.19 91 ARG A N 1
ATOM 742 C CA . ARG A 1 91 ? -18.486 11.864 5.384 1.00 47.19 91 ARG A CA 1
ATOM 743 C C . ARG A 1 91 ? -16.990 11.734 5.578 1.00 47.19 91 ARG A C 1
ATOM 745 O O . ARG A 1 91 ? -16.296 11.514 4.595 1.00 47.19 91 ARG A O 1
ATOM 752 N N . LYS A 1 92 ? -16.533 11.969 6.818 1.00 45.97 92 LYS A N 1
ATOM 753 C CA . LYS A 1 92 ? -15.164 11.756 7.328 1.00 45.97 92 LYS A CA 1
ATOM 754 C C . LYS A 1 92 ? -14.304 11.014 6.303 1.00 45.97 92 LYS A C 1
ATOM 756 O O . LYS A 1 92 ? -14.601 9.845 6.050 1.00 45.97 92 LYS A O 1
ATOM 761 N N . PHE A 1 93 ? 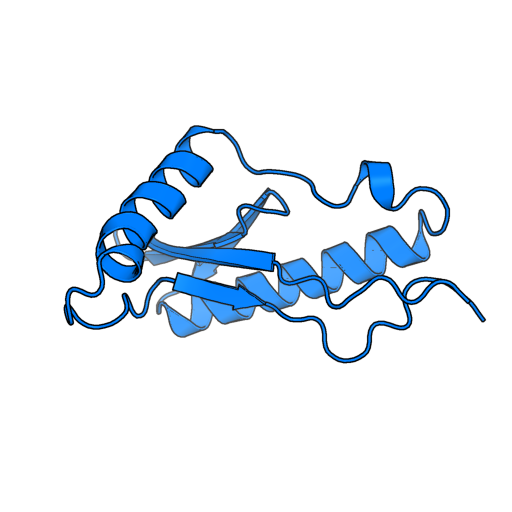-13.293 11.686 5.735 1.00 43.88 93 PHE A N 1
ATOM 762 C CA . PHE A 1 93 ? -12.292 11.046 4.873 1.00 43.88 93 PHE A CA 1
ATOM 763 C C . PHE A 1 93 ? -11.981 9.679 5.479 1.00 43.88 93 PHE A C 1
ATOM 765 O O . PHE A 1 93 ? -11.684 9.634 6.683 1.00 43.88 93 PHE A O 1
ATOM 772 N N . PRO A 1 94 ? -12.152 8.564 4.749 1.00 53.41 94 PRO A N 1
ATOM 773 C CA . PRO A 1 94 ? -11.932 7.275 5.364 1.00 53.41 94 PRO A CA 1
ATOM 774 C C . PRO A 1 94 ? -10.484 7.295 5.844 1.00 53.41 94 PRO A C 1
ATOM 776 O O . PRO A 1 94 ? -9.586 7.395 5.016 1.00 53.41 94 PRO A O 1
ATOM 779 N N . GLN A 1 95 ? -10.238 7.167 7.156 1.00 55.16 95 GLN A N 1
ATOM 780 C CA . GLN A 1 95 ? -8.891 7.051 7.768 1.00 55.16 95 GLN A CA 1
ATOM 781 C C . GLN A 1 95 ? -8.066 5.864 7.221 1.00 55.16 95 GLN A C 1
ATOM 783 O O . GLN A 1 95 ? -7.008 5.517 7.729 1.00 55.16 95 GLN A O 1
ATOM 788 N N . LYS A 1 96 ? -8.630 5.195 6.224 1.00 62.88 96 LYS A N 1
ATOM 789 C CA . LYS A 1 96 ? -8.234 3.987 5.553 1.00 62.88 96 LYS A CA 1
ATOM 790 C C . LYS A 1 96 ? -7.602 4.281 4.205 1.00 62.88 96 LYS A C 1
ATOM 792 O O . LYS A 1 96 ? -6.852 3.437 3.764 1.00 62.88 96 LYS 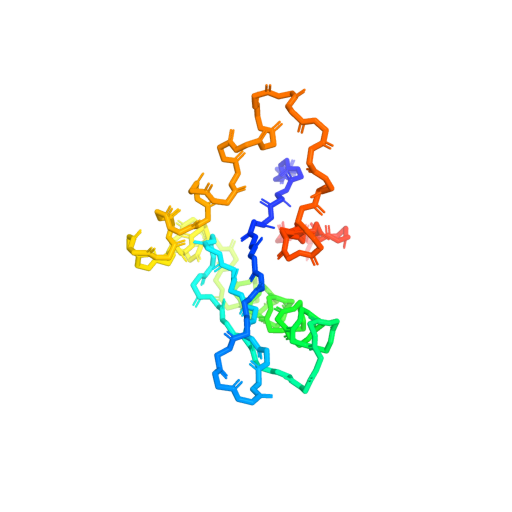A O 1
ATOM 797 N N . ILE A 1 97 ? -7.908 5.396 3.543 1.00 72.12 97 ILE A N 1
ATOM 798 C CA . ILE A 1 97 ? -7.307 5.730 2.246 1.00 72.12 97 ILE A CA 1
ATOM 799 C C . ILE A 1 97 ? -5.987 6.436 2.508 1.00 72.12 97 ILE A C 1
ATOM 801 O O . ILE A 1 97 ? -5.926 7.342 3.339 1.00 72.12 97 ILE A O 1
ATOM 805 N N . TRP A 1 98 ? -4.948 6.016 1.802 1.00 73.19 98 TRP A N 1
ATOM 806 C CA . TRP A 1 98 ? -3.621 6.584 1.938 1.00 73.19 98 TRP A CA 1
ATOM 807 C C . TRP A 1 98 ? -2.960 6.748 0.573 1.00 73.19 98 TRP A C 1
ATOM 809 O O . TRP A 1 98 ? -3.330 6.114 -0.420 1.00 73.19 98 TRP A O 1
ATOM 819 N N . SER A 1 99 ? -1.982 7.641 0.543 1.00 70.00 99 SER A N 1
ATOM 820 C CA . SER A 1 99 ? -1.100 7.871 -0.588 1.00 70.00 99 SER A CA 1
ATOM 821 C C . SER A 1 99 ? 0.333 7.828 -0.087 1.00 70.00 99 SER A C 1
ATOM 823 O O . SER A 1 99 ? 0.646 8.483 0.908 1.00 70.00 99 SER A O 1
ATOM 825 N N . TYR A 1 100 ? 1.178 7.071 -0.774 1.00 67.25 100 TYR A N 1
ATOM 826 C CA . TYR A 1 100 ? 2.613 7.086 -0.547 1.00 67.25 100 TYR A CA 1
ATOM 827 C C . TYR A 1 100 ? 3.266 7.942 -1.628 1.00 67.25 100 TYR A C 1
ATOM 829 O O . TYR A 1 100 ? 3.097 7.697 -2.827 1.00 67.25 100 TYR A O 1
ATOM 837 N N . GLU A 1 101 ? 3.970 8.972 -1.179 1.00 71.44 101 GLU A N 1
ATOM 838 C CA . GLU A 1 101 ? 4.814 9.812 -2.012 1.00 71.44 101 GLU A CA 1
ATOM 839 C C . GLU A 1 101 ? 6.263 9.465 -1.648 1.00 71.44 101 GLU A C 1
ATOM 841 O O . GLU A 1 101 ? 6.636 9.657 -0.493 1.00 71.44 101 GLU A O 1
ATOM 846 N N . PRO A 1 102 ? 7.074 8.936 -2.576 1.00 59.66 102 PRO A N 1
ATOM 847 C CA . PRO A 1 102 ? 8.487 8.733 -2.311 1.00 59.66 102 PRO A CA 1
ATOM 848 C C . PRO A 1 102 ? 9.168 10.102 -2.197 1.00 59.66 102 PRO A C 1
ATOM 850 O O . PRO A 1 102 ? 9.189 10.876 -3.161 1.00 59.66 102 PRO A O 1
ATOM 853 N N . ASP A 1 103 ? 9.726 10.412 -1.028 1.00 49.97 103 ASP A N 1
ATOM 854 C CA . ASP A 1 103 ? 10.538 11.612 -0.835 1.00 49.97 103 ASP A CA 1
ATOM 855 C C . ASP A 1 103 ? 11.845 11.473 -1.630 1.00 49.97 103 ASP A C 1
ATOM 857 O O . ASP A 1 103 ? 12.649 10.582 -1.374 1.00 49.97 103 ASP A O 1
ATOM 861 N N . ASN A 1 104 ? 12.064 12.361 -2.609 1.00 44.09 104 ASN A N 1
ATOM 862 C CA . ASN A 1 104 ? 13.332 12.518 -3.337 1.00 44.09 104 ASN A CA 1
ATOM 863 C C . ASN A 1 104 ? 14.006 11.207 -3.793 1.00 44.09 104 ASN A C 1
ATOM 865 O O . ASN A 1 104 ? 15.220 11.049 -3.669 1.00 44.09 104 ASN A O 1
ATOM 869 N N . MET A 1 105 ? 13.262 10.292 -4.415 1.00 48.03 105 MET A N 1
ATOM 870 C CA . MET A 1 105 ? 13.911 9.275 -5.238 1.00 48.03 105 MET A CA 1
ATOM 871 C C . MET A 1 105 ? 14.443 9.962 -6.496 1.00 48.03 105 MET A C 1
ATOM 873 O O . MET A 1 105 ? 13.712 10.207 -7.458 1.00 48.03 105 MET A O 1
ATOM 877 N N . ALA A 1 106 ? 15.735 10.289 -6.494 1.00 44.38 106 ALA A N 1
ATOM 878 C CA . ALA A 1 106 ? 16.506 10.454 -7.717 1.00 44.38 106 ALA A CA 1
ATOM 879 C C . ALA A 1 106 ? 16.516 9.094 -8.438 1.00 44.38 106 ALA A C 1
ATOM 881 O O . ALA A 1 106 ? 17.481 8.340 -8.363 1.00 44.38 106 ALA A O 1
ATOM 882 N N . PHE A 1 107 ? 15.382 8.732 -9.046 1.00 47.06 107 PHE A N 1
ATOM 883 C CA . PHE A 1 107 ? 15.196 7.483 -9.766 1.00 47.06 107 PHE A CA 1
ATOM 884 C C . PHE A 1 107 ? 16.237 7.428 -10.881 1.00 47.06 107 PHE A C 1
ATOM 886 O O . PHE A 1 107 ? 16.146 8.166 -11.860 1.00 47.06 107 PHE A O 1
ATOM 893 N N . CYS A 1 108 ? 17.211 6.542 -10.696 1.00 46.12 108 CYS A N 1
ATOM 894 C CA . CYS A 1 108 ? 18.158 6.095 -11.705 1.00 46.12 108 CYS A CA 1
ATOM 895 C C . CYS A 1 108 ? 18.996 7.221 -12.344 1.00 46.12 108 CYS A C 1
ATOM 897 O O . CYS A 1 108 ? 18.665 7.758 -13.402 1.00 46.12 108 CYS A O 1
ATOM 899 N N . GLY A 1 109 ? 20.158 7.490 -11.738 1.00 40.56 109 GLY A N 1
ATOM 900 C CA . GLY A 1 109 ? 21.315 8.050 -12.440 1.00 40.56 109 GLY A CA 1
ATOM 901 C C . GLY A 1 109 ? 21.962 9.262 -11.773 1.00 40.56 109 GLY A C 1
ATOM 902 O O . GLY A 1 109 ? 21.587 10.402 -12.051 1.00 40.56 109 GLY A O 1
ATOM 903 N N . ALA A 1 110 ? 23.014 8.997 -10.997 1.00 33.09 110 ALA A N 1
ATOM 904 C CA . ALA A 1 110 ? 24.374 9.328 -11.425 1.00 33.09 110 ALA A CA 1
ATOM 905 C C . ALA A 1 110 ? 25.215 8.047 -11.352 1.00 33.09 110 ALA A C 1
ATOM 907 O O . ALA A 1 110 ? 25.015 7.297 -10.372 1.00 33.09 110 ALA A O 1
#

Solvent-accessible surface area (backbone atoms only — not comparable to full-atom values): 6404 Å² total; per-residue (Å²): 134,78,77,77,69,89,62,71,44,45,31,40,44,48,76,56,90,86,34,16,38,14,37,31,41,40,59,55,44,69,25,63,24,84,39,64,66,48,1,44,50,49,31,47,54,54,48,51,55,49,51,54,49,43,45,70,80,32,56,92,48,46,76,80,61,51,71,30,66,36,63,66,71,58,47,50,49,51,49,60,68,42,51,52,61,77,66,74,46,90,63,74,77,61,96,32,62,47,70,51,65,75,80,83,68,77,70,68,81,133

Foldseek 3Di:
DDDPPFDKFKWFWDDDDQWIKIAGQFQRFIAIDNDLVVRVVVSLVVVVVQLVVCLVPPLPPVVVRGRPGHPPVRVVVRVVLCVCVVVPDPPPNPPTIDIDTDDDPPRDDD